Protein AF-A0A5E4QRC6-F1 (afdb_monomer_lite)

Foldseek 3Di:
DAPLVVLVVVLLVVLCVQVVDDPCRPPPDPVVVVVCVVPDPCVVSCPRPPPLVVVSVVQSVPDDRPDDGPVVSVVVSVVCVCVVVVNDPPDDDPVPPDD

Sequence (99 aa):
MGRHDDLWSLFYMLVEFVNGQLPWRKIKDKEQVGLMKEKYDHRLLLKHLPSELRQFLEHVQSLEYADTPDYTMLCGLLERCCKRRGIRETDPYDWERDR

Radius of gyration: 15.26 Å; chains: 1; bounding box: 34×33×37 Å

Structure (mmCIF, N/CA/C/O backbone):
data_AF-A0A5E4QRC6-F1
#
_entry.id   AF-A0A5E4QRC6-F1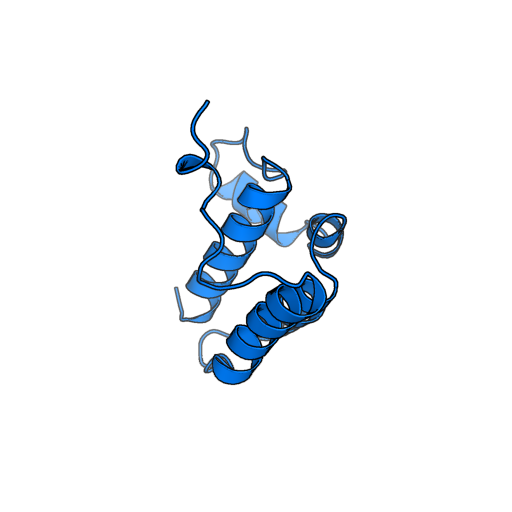
#
loop_
_atom_site.group_PDB
_atom_site.id
_atom_site.type_symbol
_atom_site.label_atom_id
_atom_site.label_alt_id
_atom_site.label_comp_id
_atom_site.label_asym_id
_atom_site.label_entity_id
_atom_site.label_seq_id
_atom_site.pdbx_PDB_ins_code
_atom_site.Cartn_x
_atom_site.Cartn_y
_atom_site.Cartn_z
_atom_site.occupancy
_atom_site.B_iso_or_equiv
_atom_site.auth_seq_id
_atom_site.auth_comp_id
_atom_site.auth_asym_id
_atom_site.auth_atom_id
_atom_site.pdbx_PDB_model_num
ATOM 1 N N . MET A 1 1 ? 0.973 -1.213 -17.772 1.00 65.56 1 MET A N 1
ATOM 2 C CA . MET A 1 1 ? 0.155 -0.743 -16.645 1.00 65.56 1 MET A CA 1
ATOM 3 C C . MET A 1 1 ? -1.152 -1.503 -16.643 1.00 65.56 1 MET A C 1
ATOM 5 O O . MET A 1 1 ? -1.974 -1.276 -17.525 1.00 65.56 1 MET A O 1
ATOM 9 N N . GLY A 1 2 ? -1.264 -2.489 -15.761 1.00 86.25 2 GLY A N 1
ATOM 10 C CA . GLY A 1 2 ? -2.465 -3.292 -15.538 1.00 86.25 2 GLY A CA 1
ATOM 11 C C . GLY A 1 2 ? -3.023 -3.076 -14.132 1.00 86.25 2 GLY A C 1
ATOM 12 O O . GLY A 1 2 ? -2.475 -2.318 -13.341 1.00 86.25 2 GLY A O 1
ATOM 13 N N . ARG A 1 3 ? -4.099 -3.790 -13.796 1.00 90.06 3 ARG A N 1
ATOM 14 C CA . ARG A 1 3 ? -4.801 -3.667 -12.502 1.00 90.06 3 ARG A CA 1
ATOM 15 C C . ARG A 1 3 ? -3.908 -3.921 -11.279 1.00 90.06 3 ARG A C 1
ATOM 17 O O . ARG A 1 3 ? -4.154 -3.364 -10.214 1.00 90.06 3 ARG A O 1
ATOM 24 N N . HIS A 1 4 ? -2.887 -4.770 -11.411 1.00 91.69 4 HIS A N 1
ATOM 25 C CA . HIS A 1 4 ? -1.955 -5.071 -10.322 1.00 91.69 4 HIS A CA 1
ATOM 26 C C . HIS A 1 4 ? -1.002 -3.903 -10.011 1.00 91.69 4 HIS A C 1
ATOM 28 O O . HIS A 1 4 ? -0.557 -3.777 -8.873 1.00 91.69 4 HIS A O 1
ATOM 34 N N . ASP A 1 5 ? -0.722 -3.017 -10.975 1.00 93.19 5 ASP A N 1
ATOM 35 C CA . ASP A 1 5 ? 0.153 -1.853 -10.767 1.00 93.19 5 ASP A CA 1
ATOM 36 C C . ASP A 1 5 ? -0.488 -0.825 -9.819 1.00 93.19 5 ASP A C 1
ATOM 38 O O . ASP A 1 5 ? 0.191 -0.223 -8.976 1.00 93.19 5 ASP A O 1
ATOM 42 N N . ASP A 1 6 ? -1.812 -0.666 -9.901 1.00 95.31 6 ASP A N 1
ATOM 43 C CA . ASP A 1 6 ? -2.581 0.172 -8.977 1.00 95.31 6 ASP A CA 1
ATOM 44 C C . ASP A 1 6 ? -2.535 -0.400 -7.552 1.00 95.31 6 ASP A C 1
ATOM 46 O O . ASP A 1 6 ? -2.355 0.338 -6.581 1.00 95.31 6 ASP A O 1
ATOM 50 N N . LEU A 1 7 ? -2.613 -1.729 -7.412 1.00 97.00 7 LEU A N 1
ATOM 51 C CA . LEU A 1 7 ? -2.504 -2.409 -6.117 1.00 97.00 7 LEU A CA 1
ATOM 52 C C . LEU A 1 7 ? -1.093 -2.329 -5.525 1.00 97.00 7 LEU A C 1
ATOM 54 O O . LEU A 1 7 ? -0.951 -2.147 -4.314 1.00 97.00 7 LEU A O 1
ATOM 58 N N . TRP A 1 8 ? -0.051 -2.396 -6.354 1.00 96.38 8 TRP A N 1
ATOM 59 C CA . TRP A 1 8 ? 1.322 -2.115 -5.928 1.00 96.38 8 TRP A CA 1
ATOM 60 C C . TRP A 1 8 ? 1.467 -0.692 -5.399 1.00 96.38 8 TRP A C 1
ATOM 62 O O . TRP A 1 8 ? 2.070 -0.473 -4.346 1.00 96.38 8 TRP A O 1
ATOM 72 N N . SER A 1 9 ? 0.893 0.278 -6.108 1.00 96.06 9 SER A N 1
ATOM 73 C CA . SER A 1 9 ? 0.905 1.680 -5.689 1.00 96.06 9 SER A CA 1
ATOM 74 C C . SER A 1 9 ? 0.169 1.864 -4.360 1.00 96.06 9 SER A C 1
ATOM 76 O O . SER A 1 9 ? 0.706 2.500 -3.453 1.00 96.06 9 SER A O 1
ATOM 78 N N . LEU A 1 10 ? -0.997 1.230 -4.193 1.00 97.00 10 LEU A N 1
ATOM 79 C CA . LEU A 1 10 ? -1.734 1.202 -2.928 1.00 97.00 10 LEU A CA 1
ATOM 80 C C . LEU A 1 10 ? -0.908 0.595 -1.789 1.00 97.00 10 LEU A C 1
ATOM 82 O O . LEU A 1 10 ? -0.822 1.193 -0.717 1.00 97.00 10 LEU A O 1
ATOM 86 N N . PHE A 1 11 ? -0.257 -0.547 -2.014 1.00 97.25 11 PHE A N 1
ATOM 87 C CA . PHE A 1 11 ? 0.606 -1.174 -1.013 1.00 97.25 11 PHE A CA 1
ATOM 88 C C . PHE A 1 11 ? 1.719 -0.225 -0.552 1.00 97.25 11 PHE A C 1
ATOM 90 O O . PHE A 1 11 ? 1.922 -0.044 0.648 1.00 97.25 11 PHE A O 1
ATOM 97 N N . TYR A 1 12 ? 2.409 0.432 -1.488 1.00 97.00 12 TYR A N 1
ATOM 98 C CA . TYR A 1 12 ? 3.459 1.389 -1.145 1.00 97.00 12 TYR A CA 1
ATOM 99 C C . TYR A 1 12 ? 2.934 2.612 -0.387 1.00 97.00 12 TYR A C 1
ATOM 101 O O . TYR A 1 12 ? 3.606 3.058 0.542 1.00 97.00 12 TYR A O 1
ATOM 109 N N . MET A 1 13 ? 1.742 3.117 -0.721 1.00 97.00 13 MET A N 1
ATOM 110 C CA . MET A 1 13 ? 1.103 4.201 0.039 1.00 97.00 13 MET A CA 1
ATOM 111 C C . MET A 1 13 ? 0.802 3.779 1.480 1.00 97.00 13 MET A C 1
ATOM 113 O O . MET A 1 13 ? 1.132 4.511 2.408 1.00 97.00 13 MET A O 1
ATOM 117 N N . LEU A 1 14 ? 0.249 2.580 1.693 1.00 95.75 14 LEU A N 1
ATOM 118 C CA . LEU A 1 14 ? -0.024 2.060 3.040 1.00 95.75 14 LEU A CA 1
ATOM 119 C C . LEU A 1 14 ? 1.261 1.903 3.861 1.00 95.75 14 LEU A C 1
ATOM 121 O O . LEU A 1 14 ? 1.299 2.260 5.039 1.00 95.75 14 LEU A O 1
ATOM 125 N N . VAL A 1 15 ? 2.329 1.400 3.238 1.00 96.31 15 VAL A N 1
ATOM 126 C CA . VAL A 1 15 ? 3.650 1.309 3.872 1.00 96.31 15 VAL A CA 1
ATOM 127 C C . VAL A 1 15 ? 4.164 2.696 4.251 1.00 96.31 15 VAL A C 1
ATOM 129 O O . VAL A 1 15 ? 4.675 2.869 5.355 1.00 96.31 15 VAL A O 1
ATOM 132 N N . GLU A 1 16 ? 4.032 3.686 3.370 1.00 96.00 16 GLU A N 1
ATOM 133 C CA . GLU A 1 16 ? 4.479 5.050 3.646 1.00 96.00 16 GLU A CA 1
ATOM 134 C C . GLU A 1 16 ? 3.652 5.730 4.743 1.00 96.00 16 GLU A C 1
ATOM 136 O O . GLU A 1 16 ? 4.236 6.397 5.592 1.00 96.00 16 GLU A O 1
ATOM 141 N N . PHE A 1 17 ? 2.336 5.514 4.801 1.00 94.56 17 PHE A N 1
ATOM 142 C CA . PHE A 1 17 ? 1.495 6.037 5.883 1.00 94.56 17 PHE A CA 1
ATOM 143 C C . PHE A 1 17 ? 1.905 5.500 7.257 1.00 94.56 17 PHE A C 1
ATOM 145 O O . PHE A 1 17 ? 1.907 6.250 8.229 1.00 94.56 17 PHE A O 1
ATOM 152 N N . VAL A 1 18 ? 2.302 4.228 7.346 1.00 92.69 18 VAL A N 1
ATOM 153 C CA . VAL A 1 18 ? 2.702 3.610 8.621 1.00 92.69 18 VAL A CA 1
ATOM 154 C C . VAL A 1 18 ? 4.162 3.908 8.977 1.00 92.69 18 VAL A C 1
ATOM 156 O O . VAL A 1 18 ? 4.471 4.208 10.128 1.00 92.69 18 VAL A O 1
ATOM 159 N N . ASN A 1 19 ? 5.074 3.826 8.006 1.00 91.94 19 ASN A N 1
ATOM 160 C CA . ASN A 1 19 ? 6.519 3.933 8.243 1.00 91.94 19 ASN A CA 1
ATOM 161 C C . ASN A 1 19 ? 7.070 5.355 8.032 1.00 91.94 19 ASN A C 1
ATOM 163 O O . ASN A 1 19 ? 8.242 5.613 8.310 1.00 91.94 19 ASN A O 1
ATOM 167 N N . GLY A 1 20 ? 6.269 6.265 7.478 1.00 93.00 20 GLY A N 1
ATOM 168 C CA . GLY A 1 20 ? 6.624 7.649 7.153 1.00 93.00 20 GLY A CA 1
ATOM 169 C C . GLY A 1 20 ? 7.494 7.830 5.902 1.00 93.00 20 GLY A C 1
ATOM 170 O O . GLY A 1 20 ? 7.637 8.954 5.417 1.00 93.00 20 GLY A O 1
ATOM 171 N N . GLN A 1 21 ? 8.116 6.771 5.375 1.00 93.38 21 GLN A N 1
ATOM 172 C CA . GLN A 1 21 ? 8.943 6.831 4.165 1.00 93.38 21 GLN A CA 1
ATOM 173 C C . GLN A 1 21 ? 9.140 5.463 3.503 1.00 93.38 21 GLN A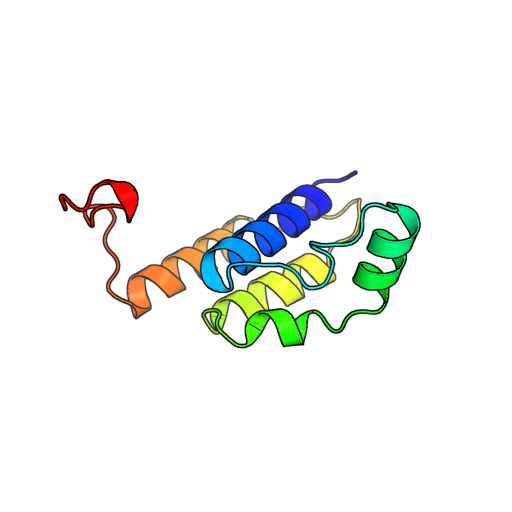 C 1
ATOM 175 O O . GLN A 1 21 ? 9.159 4.428 4.170 1.00 93.38 21 GLN A O 1
ATOM 180 N N . LEU A 1 22 ? 9.400 5.485 2.194 1.00 96.00 22 LEU A N 1
ATOM 181 C CA . LEU A 1 22 ? 9.885 4.336 1.425 1.00 96.00 22 LEU A CA 1
ATOM 182 C C . LEU A 1 22 ? 11.420 4.346 1.271 1.00 96.00 22 LEU A C 1
ATOM 184 O O . LEU A 1 22 ? 12.025 5.424 1.251 1.00 96.00 22 LEU A O 1
ATOM 188 N N . PRO A 1 23 ? 12.069 3.179 1.077 1.00 95.25 23 PRO A N 1
ATOM 189 C CA . PRO A 1 23 ? 13.529 3.083 0.936 1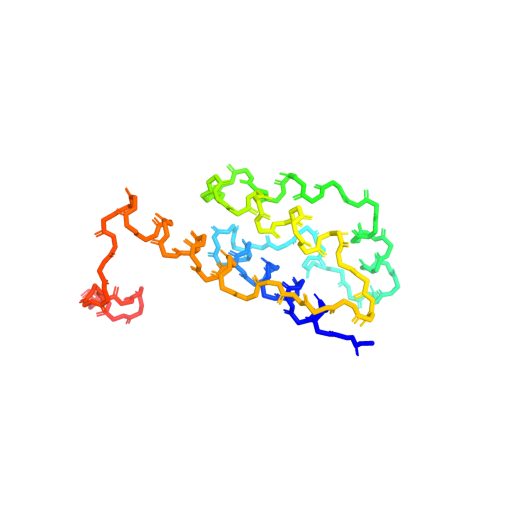.00 95.25 23 PRO A CA 1
ATOM 190 C C . PRO A 1 23 ? 14.115 3.939 -0.196 1.00 95.25 23 PRO A C 1
ATOM 192 O O . PRO A 1 23 ? 15.231 4.439 -0.095 1.00 95.25 23 PRO A O 1
ATOM 195 N N . TRP A 1 24 ? 13.351 4.137 -1.270 1.00 95.81 24 TRP A N 1
ATOM 196 C CA . TRP A 1 24 ? 13.748 4.911 -2.450 1.00 95.81 24 TRP A CA 1
ATOM 197 C C . TRP A 1 24 ? 13.289 6.380 -2.420 1.00 95.81 24 TRP A C 1
ATOM 199 O O . TRP A 1 24 ? 13.457 7.083 -3.412 1.00 95.81 24 TRP A O 1
ATOM 209 N N . ARG A 1 25 ? 12.749 6.893 -1.300 1.00 94.25 25 ARG A N 1
ATOM 210 C CA . ARG A 1 25 ? 12.174 8.256 -1.196 1.00 94.25 25 ARG A CA 1
ATOM 211 C C . ARG A 1 25 ? 13.103 9.381 -1.675 1.00 94.25 25 ARG A C 1
ATOM 213 O O . ARG A 1 25 ? 12.633 10.392 -2.185 1.00 94.25 25 ARG A O 1
ATOM 220 N N . LYS A 1 26 ? 14.417 9.245 -1.475 1.00 94.75 26 LYS A N 1
ATOM 221 C CA . LYS A 1 26 ? 15.408 10.290 -1.803 1.00 94.75 26 LYS A CA 1
ATOM 222 C C . LYS A 1 26 ? 15.966 10.193 -3.228 1.00 94.75 26 LYS A C 1
ATOM 224 O O . LYS A 1 26 ? 16.803 11.012 -3.600 1.00 94.75 26 LYS A O 1
ATOM 229 N N . ILE A 1 27 ? 15.532 9.212 -4.014 1.00 95.00 27 ILE A N 1
ATOM 230 C CA . ILE A 1 27 ? 16.088 8.921 -5.337 1.00 95.00 27 ILE A CA 1
ATOM 231 C C . ILE A 1 27 ? 15.149 9.489 -6.395 1.00 95.00 27 ILE A C 1
ATOM 233 O O . ILE A 1 27 ? 13.961 9.181 -6.415 1.00 95.00 27 ILE A O 1
ATOM 237 N N . LYS A 1 28 ? 15.689 10.353 -7.259 1.00 93.88 28 LYS A N 1
ATOM 238 C CA . LYS A 1 28 ? 14.926 11.020 -8.327 1.00 93.88 28 LYS A CA 1
ATOM 239 C C . LYS A 1 28 ? 14.988 10.276 -9.658 1.00 93.88 28 LYS A C 1
ATOM 241 O O . LYS A 1 28 ? 14.094 10.445 -10.483 1.00 93.88 28 LYS A O 1
ATOM 246 N N . ASP A 1 29 ? 16.044 9.495 -9.866 1.00 96.75 29 ASP A N 1
ATOM 247 C CA . ASP A 1 29 ? 16.235 8.739 -11.096 1.00 96.75 29 ASP A CA 1
ATOM 248 C C . ASP A 1 29 ? 15.244 7.571 -11.179 1.00 96.75 29 ASP A C 1
ATOM 250 O O . ASP A 1 29 ? 15.173 6.727 -10.283 1.00 96.75 29 ASP A O 1
ATOM 254 N N . LYS A 1 30 ? 14.440 7.547 -12.245 1.00 93.06 30 LYS A N 1
ATOM 255 C CA . LYS A 1 30 ? 13.337 6.588 -12.383 1.00 93.06 30 LYS A CA 1
ATOM 256 C C . LYS A 1 30 ? 13.832 5.161 -12.609 1.00 93.06 30 LYS A C 1
ATOM 258 O O . LYS A 1 30 ? 13.236 4.239 -12.054 1.00 93.06 30 LYS A O 1
ATOM 263 N N . GLU A 1 31 ? 14.897 4.979 -13.387 1.00 95.50 31 GLU A N 1
ATOM 264 C CA . GLU A 1 31 ? 15.457 3.651 -13.659 1.00 95.50 31 GLU A CA 1
ATOM 265 C C . GLU A 1 31 ? 16.069 3.053 -12.394 1.00 95.50 31 GLU A C 1
ATOM 267 O O . GLU A 1 31 ? 15.790 1.904 -12.051 1.00 95.50 31 GLU A O 1
ATOM 272 N N . GLN A 1 32 ? 16.809 3.855 -11.627 1.00 95.88 32 GLN A N 1
ATOM 273 C CA . GLN A 1 32 ? 17.384 3.442 -10.354 1.00 95.88 32 GLN A CA 1
ATOM 274 C C . GLN A 1 32 ? 16.304 3.039 -9.344 1.00 95.88 32 GLN A C 1
ATOM 276 O O . GLN A 1 32 ? 16.451 2.022 -8.665 1.00 95.88 32 GLN A O 1
ATOM 281 N N . VAL A 1 33 ? 15.203 3.796 -9.249 1.00 95.75 33 VAL A N 1
ATOM 282 C CA . VAL A 1 33 ? 14.059 3.422 -8.399 1.00 95.75 33 VAL A CA 1
ATOM 283 C C . VAL A 1 33 ? 13.436 2.106 -8.869 1.00 95.75 33 VAL A C 1
ATOM 285 O O . VAL A 1 33 ? 13.098 1.273 -8.029 1.00 95.75 33 VAL A O 1
ATOM 288 N N . GLY A 1 34 ? 13.301 1.900 -10.182 1.00 94.06 34 GLY A N 1
ATOM 289 C CA . GLY A 1 34 ? 12.809 0.649 -10.764 1.00 94.06 34 GLY A CA 1
ATOM 290 C C . GLY A 1 34 ? 13.672 -0.551 -10.372 1.00 94.06 34 GLY A C 1
ATOM 291 O O . GLY A 1 34 ? 13.166 -1.500 -9.777 1.00 94.06 34 GLY A O 1
ATOM 292 N N . LEU A 1 35 ? 14.985 -0.457 -10.591 1.00 95.31 35 LEU A N 1
ATOM 293 C CA . LEU A 1 35 ? 15.954 -1.500 -10.234 1.00 95.31 35 LEU A CA 1
ATOM 294 C C . LEU A 1 35 ? 15.990 -1.780 -8.730 1.00 95.31 35 LEU A C 1
ATOM 296 O O . LEU A 1 35 ? 16.158 -2.923 -8.305 1.00 95.31 35 LEU A O 1
ATOM 300 N N . MET A 1 36 ? 15.846 -0.740 -7.907 1.00 96.06 36 MET A N 1
ATOM 301 C CA . MET A 1 36 ? 15.737 -0.919 -6.466 1.00 96.06 36 MET A CA 1
ATOM 302 C C . MET A 1 36 ? 14.473 -1.676 -6.103 1.00 96.06 36 MET A C 1
ATOM 304 O O . MET A 1 36 ? 14.575 -2.643 -5.363 1.00 96.06 36 MET A O 1
ATOM 308 N N . LYS A 1 37 ? 13.309 -1.277 -6.626 1.00 94.56 37 LYS A N 1
ATOM 309 C CA . LYS A 1 37 ? 12.041 -1.971 -6.366 1.00 94.56 37 LYS A CA 1
ATOM 310 C C . LYS A 1 37 ? 12.096 -3.436 -6.787 1.00 94.56 37 LYS A C 1
ATOM 312 O O . LYS A 1 37 ? 11.577 -4.264 -6.057 1.00 94.56 37 LYS A O 1
ATOM 317 N N . GLU A 1 38 ? 12.735 -3.748 -7.911 1.00 93.12 38 GLU A N 1
ATOM 318 C CA . GLU A 1 38 ? 12.882 -5.119 -8.415 1.00 93.12 38 GLU A CA 1
ATOM 319 C C . GLU A 1 38 ? 13.762 -5.993 -7.506 1.00 93.12 38 GLU A C 1
ATOM 321 O O . GLU A 1 38 ? 13.430 -7.143 -7.237 1.00 93.12 38 GLU A O 1
ATOM 326 N N . LYS A 1 39 ? 14.876 -5.449 -6.999 1.00 94.31 39 LYS A N 1
ATOM 327 C CA . LYS A 1 39 ? 15.842 -6.197 -6.171 1.00 94.31 39 LYS A CA 1
ATOM 328 C C . LYS A 1 39 ? 15.523 -6.191 -4.677 1.00 94.31 39 LYS A C 1
ATOM 330 O O . LYS A 1 39 ? 16.173 -6.903 -3.913 1.00 94.31 39 LYS A O 1
ATOM 335 N N . TYR A 1 40 ? 14.609 -5.332 -4.237 1.00 95.62 40 TYR A N 1
ATOM 336 C CA . TYR A 1 40 ? 14.305 -5.156 -2.824 1.00 95.62 40 TYR A CA 1
ATOM 337 C C . TYR A 1 40 ? 13.497 -6.339 -2.290 1.00 95.62 40 TYR A C 1
ATOM 339 O O . TYR A 1 40 ? 12.523 -6.758 -2.903 1.00 95.62 40 TYR A O 1
ATOM 347 N N . ASP A 1 41 ? 13.843 -6.834 -1.102 1.00 95.19 41 ASP A N 1
ATOM 348 C CA . ASP A 1 41 ? 12.976 -7.775 -0.394 1.00 95.19 41 ASP A CA 1
ATOM 349 C C . ASP A 1 41 ? 11.783 -7.021 0.214 1.00 95.19 41 ASP A C 1
ATOM 351 O O . ASP A 1 41 ? 11.874 -6.431 1.297 1.00 95.19 41 ASP A O 1
ATOM 355 N N . HIS A 1 42 ? 10.639 -7.032 -0.478 1.00 95.50 42 HIS A N 1
ATOM 356 C CA . HIS A 1 42 ? 9.412 -6.359 -0.028 1.00 95.50 42 HIS A CA 1
ATOM 357 C C . HIS A 1 42 ? 8.911 -6.836 1.333 1.00 95.50 42 HIS A C 1
ATOM 359 O O . HIS A 1 42 ? 8.185 -6.094 1.998 1.00 95.50 42 HIS A O 1
ATOM 365 N N . ARG A 1 43 ? 9.326 -8.016 1.813 1.00 94.06 43 ARG A N 1
ATOM 366 C CA . ARG A 1 43 ? 8.964 -8.490 3.157 1.00 94.06 43 ARG A CA 1
ATOM 367 C C . ARG A 1 43 ? 9.540 -7.597 4.251 1.00 94.06 43 ARG A C 1
ATOM 369 O O . ARG A 1 43 ? 8.942 -7.500 5.321 1.00 94.06 43 ARG A O 1
ATOM 376 N N . LEU A 1 44 ? 10.644 -6.897 3.982 1.00 94.62 44 LEU A N 1
ATOM 377 C CA . LEU A 1 44 ? 11.222 -5.918 4.905 1.00 94.62 44 LEU A CA 1
ATOM 378 C C . LEU A 1 44 ? 10.296 -4.716 5.132 1.00 94.62 44 LEU A C 1
ATOM 380 O O . LEU A 1 44 ? 10.316 -4.131 6.217 1.00 94.62 44 LEU A O 1
ATOM 384 N N . LEU A 1 45 ? 9.442 -4.379 4.157 1.00 95.44 45 LEU A N 1
ATOM 385 C CA . LEU A 1 45 ? 8.468 -3.291 4.295 1.00 95.44 45 LEU A CA 1
ATOM 386 C C . LEU A 1 45 ? 7.391 -3.627 5.331 1.00 95.44 45 LEU A C 1
ATOM 388 O O . LEU A 1 45 ? 6.873 -2.717 5.967 1.00 95.44 45 LEU A O 1
ATOM 392 N N . LEU A 1 46 ? 7.111 -4.915 5.562 1.00 94.56 46 LEU A N 1
ATOM 393 C CA . LEU A 1 46 ? 6.040 -5.395 6.441 1.00 94.56 46 LEU A CA 1
ATOM 394 C C . LEU A 1 46 ? 6.348 -5.288 7.943 1.00 94.56 46 LEU A C 1
ATOM 396 O O . LEU A 1 46 ? 5.464 -5.559 8.751 1.00 94.56 46 LEU A O 1
ATOM 400 N N . LYS A 1 47 ? 7.570 -4.911 8.345 1.00 90.94 47 LYS A N 1
ATOM 401 C CA . LYS A 1 47 ? 8.040 -4.983 9.746 1.00 90.94 47 LYS A CA 1
ATOM 402 C C . LYS A 1 47 ? 7.109 -4.311 10.767 1.00 90.94 47 LYS A C 1
ATOM 404 O O . LYS A 1 47 ? 6.998 -4.798 11.889 1.00 90.94 47 LYS A O 1
ATOM 409 N N . HIS A 1 48 ? 6.463 -3.209 10.392 1.00 91.00 48 HIS A N 1
ATOM 410 C CA . HIS A 1 48 ? 5.572 -2.437 1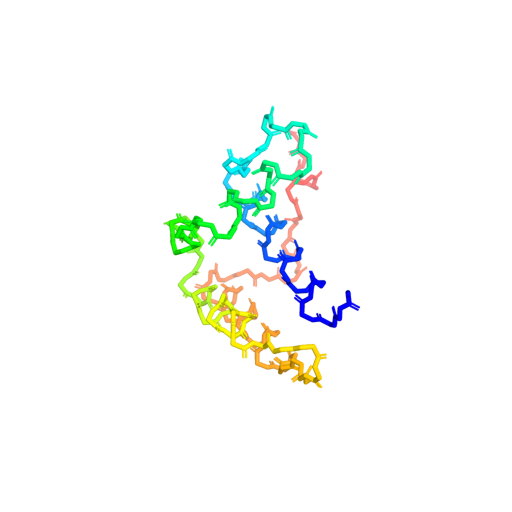1.269 1.00 91.00 48 HIS A CA 1
ATOM 411 C C . HIS A 1 48 ? 4.100 -2.475 10.831 1.00 91.00 48 HIS A C 1
ATOM 413 O O . HIS A 1 48 ? 3.250 -1.838 11.457 1.00 91.00 48 HIS A O 1
ATOM 419 N N . LEU A 1 49 ? 3.780 -3.231 9.777 1.00 93.12 49 LEU A N 1
ATOM 420 C CA . LEU A 1 49 ? 2.419 -3.361 9.271 1.00 93.12 49 LEU A CA 1
ATOM 421 C C . LEU A 1 49 ? 1.680 -4.522 9.964 1.00 93.12 49 LEU A C 1
ATOM 423 O O . LEU A 1 49 ? 2.312 -5.429 10.513 1.00 93.12 49 LEU A O 1
ATOM 427 N N . PRO A 1 50 ? 0.333 -4.519 9.954 1.00 93.81 50 PRO A N 1
ATOM 428 C CA . PRO A 1 50 ? -0.457 -5.676 10.371 1.00 93.81 50 PRO A CA 1
ATOM 429 C C . PRO A 1 50 ? -0.060 -6.950 9.612 1.00 93.81 50 PRO A C 1
ATOM 431 O O . PRO A 1 50 ? 0.273 -6.900 8.429 1.00 93.81 50 PRO A O 1
ATOM 434 N N . SER A 1 51 ? -0.134 -8.106 10.274 1.00 93.38 51 SER A N 1
ATOM 435 C CA . SER A 1 51 ? 0.274 -9.400 9.701 1.00 93.38 51 SER A CA 1
ATOM 436 C C . SER A 1 51 ? -0.464 -9.774 8.410 1.00 93.38 51 SER A C 1
ATOM 438 O O . SER A 1 51 ? 0.092 -10.447 7.549 1.00 93.38 51 SER A O 1
ATOM 440 N N . GLU A 1 52 ? -1.697 -9.309 8.263 1.00 94.62 52 GLU A N 1
ATOM 441 C CA . GLU A 1 52 ? -2.601 -9.534 7.142 1.00 94.62 52 GLU A CA 1
ATOM 442 C C . GLU A 1 52 ? -2.055 -8.904 5.844 1.00 94.62 52 GLU A C 1
ATOM 444 O O . GLU A 1 52 ? -2.257 -9.440 4.756 1.00 94.62 52 GLU A O 1
ATOM 449 N N . LEU A 1 53 ? -1.258 -7.832 5.940 1.00 95.69 53 LEU A N 1
ATOM 450 C CA . LEU A 1 53 ? -0.611 -7.198 4.782 1.00 95.69 53 LEU A CA 1
ATOM 451 C C . LEU A 1 53 ? 0.455 -8.093 4.136 1.00 95.69 53 LEU A C 1
ATOM 453 O O . LEU A 1 53 ? 0.834 -7.854 2.992 1.00 95.69 53 LEU A O 1
ATOM 457 N N . ARG A 1 54 ? 0.905 -9.156 4.818 1.00 96.44 54 ARG A N 1
ATOM 458 C CA . ARG A 1 54 ? 1.725 -10.200 4.190 1.00 96.44 54 ARG A CA 1
ATOM 459 C C . ARG A 1 54 ? 0.960 -10.913 3.081 1.00 96.44 54 ARG A C 1
ATOM 461 O O . ARG A 1 54 ? 1.488 -11.039 1.986 1.00 96.44 54 ARG A O 1
ATOM 468 N N . GLN A 1 55 ? -0.274 -11.331 3.358 1.00 96.94 55 GLN A N 1
ATOM 469 C CA . GLN A 1 55 ? -1.108 -12.015 2.371 1.00 96.94 55 GLN A CA 1
ATOM 470 C C . GLN A 1 55 ? -1.504 -11.064 1.233 1.00 96.94 55 GLN A C 1
ATOM 472 O O . GLN A 1 55 ? -1.569 -11.480 0.082 1.00 96.94 55 GLN A O 1
ATOM 477 N N . PHE A 1 56 ? -1.697 -9.775 1.541 1.00 97.81 56 PHE A N 1
ATOM 478 C CA . PHE A 1 56 ? -1.892 -8.738 0.524 1.00 97.81 56 PHE A CA 1
ATOM 479 C C . PHE A 1 56 ? -0.690 -8.673 -0.427 1.00 97.81 56 PHE A C 1
ATOM 481 O O . PHE A 1 56 ? -0.863 -8.728 -1.641 1.00 97.81 56 PHE A O 1
ATOM 488 N N . LEU A 1 57 ? 0.526 -8.575 0.123 1.00 97.25 57 LEU A N 1
ATOM 489 C CA . LEU A 1 57 ? 1.758 -8.513 -0.663 1.00 97.25 57 LEU A CA 1
ATOM 490 C C . LEU A 1 57 ? 1.944 -9.769 -1.521 1.00 97.25 57 LEU A C 1
ATOM 492 O O . LEU A 1 57 ? 2.223 -9.647 -2.707 1.00 97.25 57 LEU A O 1
ATOM 496 N N . GLU A 1 58 ? 1.770 -10.953 -0.932 1.00 97.00 58 GLU A N 1
ATOM 497 C CA . GLU A 1 58 ? 1.933 -12.234 -1.631 1.00 97.00 58 GLU A CA 1
ATOM 498 C C . GLU A 1 58 ? 0.955 -12.359 -2.810 1.00 97.00 58 GLU A C 1
ATOM 500 O O . GLU A 1 58 ? 1.363 -12.768 -3.894 1.00 97.00 58 GLU A O 1
ATOM 505 N N . HIS A 1 59 ? -0.297 -11.920 -2.639 1.00 97.31 59 HIS A N 1
ATOM 506 C CA . HIS A 1 59 ? -1.280 -11.873 -3.725 1.00 97.31 59 HIS A CA 1
ATOM 507 C C . HIS A 1 59 ? -0.882 -10.886 -4.823 1.00 97.31 59 HIS A C 1
ATOM 509 O O . HIS A 1 59 ? -0.922 -11.217 -5.999 1.00 97.31 59 HIS A O 1
ATOM 515 N N . VAL A 1 60 ? -0.464 -9.670 -4.466 1.00 96.56 60 VAL A N 1
ATOM 516 C CA . VAL A 1 60 ? -0.060 -8.667 -5.465 1.00 96.56 60 VAL A CA 1
ATOM 517 C C . VAL A 1 60 ? 1.196 -9.097 -6.234 1.00 96.56 60 VAL A C 1
ATOM 519 O O . VAL A 1 60 ? 1.297 -8.826 -7.428 1.00 96.56 60 VAL A O 1
ATOM 522 N N . GLN A 1 61 ? 2.125 -9.804 -5.585 1.00 95.56 61 GLN A N 1
ATOM 523 C CA . GLN A 1 61 ? 3.321 -10.364 -6.222 1.00 95.56 61 GLN A CA 1
ATOM 524 C C . GLN A 1 61 ? 3.018 -11.510 -7.193 1.00 95.56 61 GLN A C 1
ATOM 526 O O . GLN A 1 61 ? 3.802 -11.727 -8.112 1.00 95.56 61 GLN A O 1
ATOM 531 N N . SER A 1 62 ? 1.919 -12.244 -6.997 1.00 95.69 62 SER A N 1
ATOM 532 C CA . SER A 1 62 ? 1.5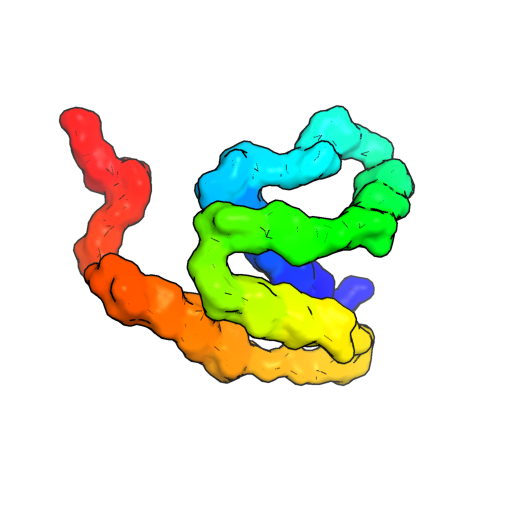60 -13.380 -7.853 1.00 95.69 62 SER A CA 1
ATOM 533 C C . SER A 1 62 ? 0.757 -12.998 -9.096 1.00 95.69 62 SER A C 1
ATOM 535 O O . SER A 1 62 ? 0.495 -13.870 -9.915 1.00 95.69 62 SER A O 1
ATOM 537 N N . LEU A 1 63 ? 0.305 -11.747 -9.213 1.00 95.25 63 LEU A N 1
ATOM 538 C CA . LEU A 1 63 ? -0.538 -11.300 -10.321 1.00 95.25 63 LEU A CA 1
ATOM 539 C C . LEU A 1 63 ? 0.293 -10.906 -11.540 1.00 95.25 63 LEU A C 1
ATOM 541 O O . LEU A 1 63 ? 1.243 -10.129 -11.439 1.00 95.25 63 LEU A O 1
ATOM 545 N N . GLU A 1 64 ? -0.159 -11.337 -12.709 1.00 93.19 64 GLU A N 1
ATOM 546 C CA . GLU A 1 64 ? 0.336 -10.874 -13.998 1.00 93.19 64 GLU A CA 1
ATOM 547 C C . GLU A 1 64 ? -0.591 -9.811 -14.617 1.00 93.19 64 GLU A C 1
ATOM 549 O O . GLU A 1 64 ? -1.582 -9.353 -14.040 1.00 93.19 64 GLU A O 1
ATOM 554 N N . TYR A 1 65 ? -0.260 -9.357 -15.828 1.00 90.44 65 TYR A N 1
ATOM 555 C CA . TYR A 1 65 ? -1.035 -8.332 -16.531 1.00 90.44 65 TYR A CA 1
ATOM 556 C C . TYR A 1 65 ? -2.471 -8.775 -16.860 1.00 90.44 65 TYR A C 1
ATOM 558 O O . TYR A 1 65 ? -3.402 -7.976 -16.743 1.00 90.44 65 TYR A O 1
ATOM 566 N N . ALA A 1 66 ? -2.654 -10.038 -17.257 1.00 92.69 66 ALA A N 1
ATOM 567 C CA . ALA A 1 66 ? -3.957 -10.584 -17.633 1.00 92.69 66 ALA A CA 1
ATOM 568 C C . ALA A 1 66 ? -4.845 -10.909 -16.419 1.00 92.69 66 ALA A C 1
ATOM 570 O O . ALA A 1 66 ? -6.074 -10.959 -16.543 1.00 92.69 66 ALA A O 1
ATOM 571 N N . ASP A 1 67 ? -4.246 -11.081 -15.242 1.00 94.00 67 ASP A N 1
ATOM 572 C CA . ASP A 1 67 ? -4.953 -11.563 -14.065 1.00 94.00 67 ASP A CA 1
ATOM 573 C C . ASP A 1 67 ? -5.906 -10.525 -13.492 1.00 94.00 67 ASP A C 1
ATOM 575 O O . ASP A 1 67 ? -5.658 -9.312 -13.493 1.00 94.00 67 ASP A O 1
ATOM 579 N N . THR A 1 68 ? -7.038 -11.024 -13.001 1.00 95.50 68 THR A N 1
ATOM 580 C CA . THR A 1 68 ? -7.999 -10.221 -12.249 1.00 95.50 68 THR A CA 1
ATOM 581 C C . THR A 1 68 ? -7.665 -10.344 -10.769 1.00 95.50 68 THR A C 1
ATOM 583 O O . THR A 1 68 ? -7.729 -11.455 -10.245 1.00 95.50 68 THR A O 1
ATOM 586 N N . PRO A 1 69 ? -7.326 -9.243 -10.076 1.00 96.44 69 PRO A N 1
ATOM 587 C CA . PRO A 1 69 ? -7.073 -9.308 -8.646 1.00 96.44 69 PRO A CA 1
ATOM 588 C C . PRO A 1 69 ? -8.318 -9.758 -7.872 1.00 96.44 69 PRO A C 1
ATOM 590 O O . PRO A 1 69 ? -9.430 -9.324 -8.170 1.00 96.44 69 PRO A O 1
ATOM 593 N N . ASP A 1 70 ? -8.130 -10.571 -6.834 1.00 97.00 70 ASP A N 1
ATOM 594 C CA . ASP A 1 70 ? -9.187 -10.900 -5.878 1.00 97.00 70 ASP A CA 1
ATOM 595 C C . ASP A 1 70 ? -9.424 -9.727 -4.909 1.00 97.00 70 ASP A C 1
ATOM 597 O O . ASP A 1 70 ? -8.907 -9.676 -3.790 1.00 97.00 70 ASP A O 1
ATOM 601 N N . TYR A 1 71 ? -10.197 -8.741 -5.364 1.00 97.12 71 TYR A N 1
ATOM 602 C CA . TYR A 1 71 ? -10.536 -7.560 -4.569 1.00 97.12 71 TYR A CA 1
ATOM 603 C C . TYR A 1 71 ? -11.314 -7.911 -3.296 1.00 97.12 71 TYR A C 1
ATOM 605 O O . TYR A 1 71 ? -11.121 -7.263 -2.269 1.00 97.12 71 TYR A O 1
ATOM 613 N N . THR A 1 72 ? -12.154 -8.948 -3.331 1.00 97.88 72 THR A N 1
ATOM 614 C CA . THR A 1 72 ? -12.932 -9.391 -2.167 1.00 97.88 72 THR A CA 1
ATOM 615 C C . THR A 1 72 ? -12.010 -9.872 -1.050 1.00 97.88 72 THR A C 1
ATOM 617 O O . THR A 1 72 ? -12.170 -9.469 0.105 1.00 97.88 72 THR A O 1
ATOM 620 N N . MET A 1 73 ? -11.001 -10.676 -1.387 1.00 97.75 73 MET A N 1
ATOM 621 C CA . MET A 1 73 ? -9.987 -11.129 -0.438 1.00 97.75 73 MET A CA 1
ATOM 622 C C . MET A 1 73 ? -9.156 -9.958 0.107 1.00 97.75 73 MET A C 1
ATOM 624 O O . MET A 1 73 ? -8.973 -9.864 1.326 1.00 97.75 73 MET A O 1
ATOM 628 N N . LEU A 1 74 ? -8.715 -9.037 -0.761 1.00 97.69 74 LEU A N 1
ATOM 629 C CA . LEU A 1 74 ? -7.912 -7.869 -0.370 1.00 97.69 74 LEU A CA 1
ATOM 630 C C . LEU A 1 74 ? -8.671 -6.925 0.575 1.00 97.69 74 LEU A C 1
ATOM 632 O O . LEU A 1 74 ? -8.127 -6.526 1.606 1.00 97.69 74 LEU A O 1
ATOM 636 N N . CYS A 1 75 ? -9.935 -6.612 0.284 1.00 96.75 75 CYS A N 1
ATOM 637 C CA . CYS A 1 75 ? -10.793 -5.836 1.184 1.00 96.75 75 CYS A CA 1
ATOM 638 C C . CYS A 1 75 ? -10.991 -6.562 2.520 1.00 96.75 75 CYS A C 1
ATOM 640 O O . CYS A 1 75 ? -10.810 -5.969 3.584 1.00 96.75 75 CYS A O 1
ATOM 642 N N . GLY A 1 76 ? -11.254 -7.872 2.478 1.00 97.56 76 GLY A N 1
ATOM 643 C CA . GLY A 1 76 ? -11.404 -8.688 3.679 1.00 97.56 76 GLY A CA 1
ATOM 644 C C . GLY A 1 76 ? -10.155 -8.706 4.569 1.00 97.56 76 GLY A C 1
ATOM 645 O O . GLY A 1 76 ? -10.283 -8.802 5.790 1.00 97.56 76 GLY A O 1
ATOM 646 N N . LEU A 1 77 ? -8.947 -8.596 4.003 1.00 97.00 77 LEU A N 1
ATOM 647 C CA . LEU A 1 77 ? -7.711 -8.441 4.781 1.00 97.00 77 LEU A CA 1
ATOM 648 C C . LEU A 1 77 ? -7.686 -7.123 5.557 1.00 97.00 77 LEU A C 1
ATOM 650 O O . LEU A 1 77 ? -7.392 -7.131 6.752 1.00 97.00 77 LEU A O 1
ATOM 654 N N . LEU A 1 78 ? -8.017 -6.010 4.900 1.00 95.19 78 LEU A N 1
ATOM 655 C CA . LEU A 1 78 ? -8.039 -4.688 5.532 1.00 95.19 78 LEU A CA 1
ATOM 656 C C . LEU A 1 78 ? -9.114 -4.607 6.623 1.00 95.19 78 LEU A C 1
ATOM 658 O O . LEU A 1 78 ? -8.842 -4.126 7.721 1.00 95.19 78 LEU A O 1
ATOM 662 N N . GLU A 1 79 ? -10.298 -5.169 6.385 1.00 95.44 79 GLU A N 1
ATOM 663 C CA . GLU A 1 79 ? -11.337 -5.267 7.414 1.00 95.44 79 GLU A CA 1
ATOM 664 C C . GLU A 1 79 ? -10.881 -6.079 8.630 1.00 95.44 79 GLU A C 1
ATOM 666 O O . GLU A 1 79 ? -11.168 -5.707 9.770 1.00 95.44 79 GLU A O 1
ATOM 671 N N . ARG A 1 80 ? -10.166 -7.194 8.413 1.00 95.69 80 ARG A N 1
ATOM 672 C CA . ARG A 1 80 ? -9.596 -7.992 9.508 1.00 95.69 80 ARG A CA 1
ATOM 673 C C . ARG A 1 80 ? -8.590 -7.180 10.320 1.00 95.69 80 ARG A C 1
ATOM 675 O O . ARG A 1 80 ? -8.632 -7.264 11.548 1.00 95.69 80 ARG A O 1
ATOM 682 N N . CYS A 1 81 ? -7.756 -6.357 9.676 1.00 94.25 81 CYS A N 1
ATOM 683 C CA . CYS A 1 81 ? -6.860 -5.428 10.374 1.00 94.25 81 CYS A CA 1
ATOM 684 C C . CYS A 1 81 ? -7.638 -4.491 11.305 1.00 94.25 81 CYS A C 1
ATOM 686 O O . CYS A 1 81 ? -7.286 -4.368 12.481 1.00 94.25 81 CYS A O 1
ATOM 688 N N . CYS A 1 82 ? -8.699 -3.862 10.790 1.00 93.31 82 CYS A N 1
ATOM 689 C CA . CYS A 1 82 ? -9.530 -2.935 11.558 1.00 93.31 82 CYS A CA 1
ATOM 690 C C . CYS A 1 82 ? -10.215 -3.641 12.730 1.00 93.31 82 CYS A C 1
ATOM 692 O O . CYS A 1 82 ? -10.045 -3.230 13.878 1.00 93.31 82 CYS A O 1
ATOM 694 N N . LYS A 1 83 ? -10.891 -4.767 12.469 1.00 94.06 83 LYS A N 1
ATOM 695 C CA . LYS A 1 83 ? -11.586 -5.572 13.490 1.00 94.06 83 LYS A CA 1
ATOM 696 C C . LYS A 1 83 ? -10.640 -6.019 14.603 1.00 94.06 83 LYS A C 1
ATOM 698 O O . LYS A 1 83 ? -10.968 -5.887 15.777 1.00 94.06 83 LYS A O 1
ATOM 703 N N . ARG A 1 84 ? -9.442 -6.500 14.255 1.00 93.12 84 ARG A N 1
ATOM 704 C CA . ARG A 1 84 ? -8.445 -6.977 15.227 1.00 93.12 84 ARG A CA 1
ATOM 705 C C . ARG A 1 84 ? -7.914 -5.870 16.134 1.00 93.12 84 ARG A C 1
ATOM 707 O O . ARG A 1 84 ? -7.593 -6.137 17.288 1.00 93.12 84 ARG A O 1
ATOM 714 N N . ARG A 1 85 ? -7.802 -4.647 15.615 1.00 90.44 85 ARG A N 1
ATOM 715 C CA . ARG A 1 85 ? -7.374 -3.466 16.380 1.00 90.44 85 ARG A CA 1
ATOM 716 C C . ARG A 1 85 ? -8.536 -2.724 17.046 1.00 90.44 85 ARG A C 1
ATOM 718 O O . ARG A 1 85 ? -8.288 -1.735 17.724 1.00 90.44 85 ARG A O 1
ATOM 725 N N . GLY A 1 86 ? -9.773 -3.194 16.870 1.00 93.56 86 GLY A N 1
ATOM 726 C CA . GLY A 1 86 ? -10.968 -2.537 17.398 1.00 93.56 86 GLY A CA 1
ATOM 727 C C . GLY A 1 86 ? -11.265 -1.181 16.751 1.00 93.56 86 GLY A C 1
ATOM 728 O O . GLY A 1 86 ? -11.926 -0.363 17.379 1.00 93.56 86 GLY A O 1
ATOM 729 N N . ILE A 1 87 ? -10.771 -0.942 15.530 1.00 94.25 87 ILE A N 1
ATOM 730 C CA . ILE A 1 87 ? -10.997 0.299 14.781 1.00 94.25 87 ILE A CA 1
ATOM 731 C C . ILE A 1 87 ? -12.429 0.295 14.252 1.00 94.25 87 ILE A C 1
ATOM 733 O O . ILE A 1 87 ? -12.857 -0.670 13.609 1.00 94.25 87 ILE A O 1
ATOM 737 N N . ARG A 1 88 ? -13.154 1.379 14.509 1.00 93.56 88 ARG A N 1
ATOM 738 C CA . ARG A 1 88 ? -14.525 1.609 14.048 1.00 93.56 88 ARG A CA 1
ATOM 739 C C . ARG A 1 88 ? -14.531 2.685 12.975 1.00 93.56 88 ARG A C 1
ATOM 741 O O . ARG A 1 88 ? -13.706 3.588 12.987 1.00 93.56 88 ARG A O 1
ATOM 748 N N . GLU A 1 89 ? -15.524 2.639 12.097 1.00 89.38 89 GLU A N 1
ATOM 749 C CA . GLU A 1 89 ? -15.715 3.670 11.064 1.00 89.38 89 GLU A CA 1
ATOM 750 C C . GLU A 1 89 ? -16.031 5.053 11.646 1.00 89.38 89 GLU A C 1
ATOM 752 O O . GLU A 1 89 ? -15.835 6.065 10.988 1.00 89.38 89 GLU A O 1
ATOM 757 N N . THR A 1 90 ? -16.513 5.098 12.889 1.00 93.50 90 THR A N 1
ATOM 758 C CA . THR A 1 90 ? -16.804 6.336 13.618 1.00 93.50 90 THR A CA 1
ATOM 759 C C . THR A 1 90 ? -15.593 6.906 14.354 1.00 93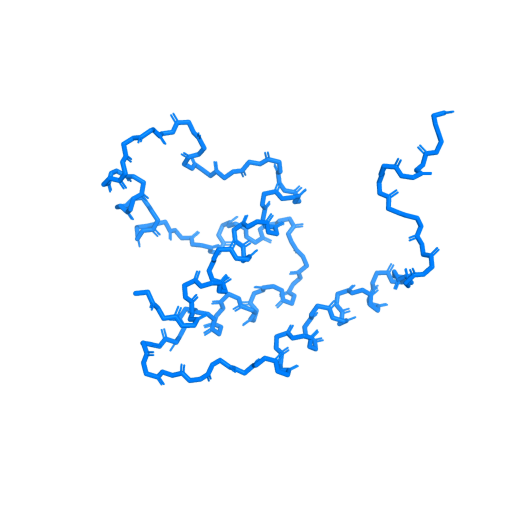.50 90 THR A C 1
ATOM 761 O O . THR A 1 90 ? -15.731 7.930 15.020 1.00 93.50 90 THR A O 1
ATOM 764 N N . ASP A 1 91 ? -14.454 6.206 14.362 1.00 93.19 91 ASP A N 1
ATOM 765 C CA . ASP A 1 91 ? -13.258 6.721 15.022 1.00 93.19 91 ASP A CA 1
ATOM 766 C C . ASP A 1 91 ? -12.696 7.894 14.197 1.00 93.19 91 ASP A C 1
ATOM 768 O O . ASP A 1 91 ? -12.640 7.796 12.970 1.00 93.19 91 ASP A O 1
ATOM 772 N N . PRO A 1 92 ? -12.291 9.003 14.841 1.00 94.88 92 PRO A N 1
ATOM 773 C CA . PRO A 1 92 ? -11.805 10.176 14.128 1.00 94.88 92 PRO A CA 1
ATOM 774 C C . PRO A 1 92 ? -10.491 9.869 13.410 1.00 94.88 92 PRO A C 1
ATOM 776 O O . PRO A 1 92 ? -9.630 9.155 13.940 1.00 94.88 92 PRO A O 1
ATOM 779 N N . TYR A 1 93 ? -10.305 10.466 12.238 1.00 91.81 93 TYR A N 1
ATOM 780 C CA . TYR A 1 93 ? -9.026 10.428 11.540 1.00 91.81 93 TYR A CA 1
ATOM 781 C C . TYR A 1 93 ? -7.956 11.239 12.284 1.00 91.81 93 TYR A C 1
ATOM 783 O O . TYR A 1 93 ? -8.249 12.107 13.108 1.00 91.81 93 TYR A O 1
ATOM 791 N N . ASP A 1 94 ? -6.685 11.000 11.951 1.00 91.06 94 ASP A N 1
ATOM 792 C CA . ASP A 1 94 ? -5.549 11.650 12.616 1.00 91.06 94 ASP A CA 1
ATOM 793 C C . ASP A 1 94 ? -5.613 13.188 12.573 1.00 91.06 94 ASP A C 1
ATOM 795 O O . ASP A 1 94 ? -5.155 13.845 13.506 1.00 91.06 94 ASP A O 1
ATOM 799 N N . TRP A 1 95 ? -6.199 13.766 11.519 1.00 92.69 95 TRP A N 1
ATOM 800 C CA . TRP A 1 95 ? -6.346 15.218 11.351 1.00 92.69 95 TRP A CA 1
ATOM 801 C C . TRP A 1 95 ? -7.604 15.811 12.005 1.00 92.69 95 TRP A C 1
ATOM 803 O O . TRP A 1 95 ? -7.724 17.030 12.063 1.00 92.69 95 TRP A O 1
ATOM 813 N N . GLU A 1 96 ? -8.541 14.983 12.471 1.00 92.50 96 GLU A N 1
ATOM 814 C CA . GLU A 1 96 ? -9.776 15.415 13.153 1.00 92.50 96 GLU A CA 1
ATOM 815 C C . GLU A 1 96 ? -9.607 15.476 14.672 1.00 92.50 96 GLU A C 1
ATOM 817 O O . GLU A 1 96 ? -10.497 15.920 15.394 1.00 92.50 96 GLU A O 1
ATOM 822 N N . ARG A 1 97 ? -8.461 15.015 15.176 1.00 81.06 97 ARG A N 1
ATOM 823 C CA . ARG A 1 97 ? -8.098 15.181 16.576 1.00 81.06 97 ARG A CA 1
ATOM 824 C C . ARG A 1 97 ? -7.790 16.656 16.817 1.00 81.06 97 ARG A C 1
ATOM 826 O O . ARG A 1 97 ? -6.733 17.139 16.409 1.00 81.06 97 ARG A O 1
ATOM 833 N N . ASP A 1 98 ? -8.725 17.353 17.461 1.00 67.31 98 ASP A N 1
ATOM 834 C CA . ASP A 1 98 ? -8.506 18.703 17.981 1.00 67.31 98 ASP A CA 1
ATOM 835 C C . ASP A 1 98 ? -7.203 18.733 18.798 1.00 67.31 98 ASP A C 1
ATOM 837 O O . ASP A 1 98 ? -6.929 17.827 19.592 1.00 67.31 98 ASP A O 1
ATOM 841 N N . ARG A 1 99 ? -6.376 19.753 18.542 1.00 55.66 99 ARG A N 1
ATOM 842 C CA . ARG A 1 99 ? -5.155 20.025 19.311 1.00 55.66 99 ARG A CA 1
ATOM 843 C C . ARG A 1 99 ? -5.451 20.286 20.782 1.00 55.66 99 ARG A C 1
ATOM 845 O O . ARG A 1 99 ? -6.412 21.036 21.052 1.00 55.66 99 ARG A O 1
#

Organism: NCBI:txid189913

Secondary structure (DSSP, 8-state):
--HHHHHHHHHHHHHHHHHS--TTTT---HHHHHHHHHHS-GGGGGGGS-TTHHHHHHHHHH--SSPPP-HHHHHHHHHHHHHHHT--TTSPPTTTS--

pLDDT: mean 93.57, std 6.04, range [55.66, 97.88]

InterPro domains:
  IPR011009 Protein kinase-like domain superfamily [SSF56112] (2-96)
  IPR050235 Casein kinase 1/Serine/threonine-protein kinase-like [PTHR11909] (1-96)